Protein AF-A0A4Q5VPN4-F1 (afdb_monomer)

Radius of gyration: 25.17 Å; Cα contacts (8 Å, |Δi|>4): 101; chains: 1; bounding box: 62×48×55 Å

pLDDT: mean 77.1, std 17.69, range [41.16, 96.94]

Foldseek 3Di:
DPPPPPVVVVVVVVPPPPPDVQQDQDQFPLVVQCVQQVPVSPQKHALVSQLPGQRVRRSQNVAFPDPDDSSVVQVVLPPVVPRIRHPVSCVCSVVGTDRPNPPRDPVVVVPPPPDPPDDPVRVVVVVVVVD

Solvent-accessible surface area (backbone atoms only — not comparable to full-atom values): 8370 Å² total; per-residue (Å²): 143,86,75,77,72,66,63,64,63,64,60,66,70,68,71,74,78,81,78,74,88,75,65,71,72,74,79,64,35,58,68,45,27,43,70,66,32,30,84,85,70,77,74,38,39,39,66,77,34,58,76,63,68,47,34,70,79,18,84,38,76,83,37,68,67,53,94,62,57,66,71,57,52,50,62,67,45,28,77,87,67,78,64,44,39,38,79,80,39,51,68,58,50,62,85,34,38,58,62,85,49,77,80,65,55,68,67,63,69,66,62,52,87,70,67,69,94,61,54,72,66,57,56,51,55,52,53,69,73,75,107

Mean predicted aligned error: 14.31 Å

Sequence (131 aa):
MLQTRARAVMIFALVCSNAGFACDPAAPNWQAFYKANDKNNDKKLQRSEWQHLDFTGSYYEAGFESTLPPQQIFTQMDHNKNNVIDGDEIYELWSYLHNPCADFDRRISAESDAKPIFSLEEVKSFFEKLF

Structure (mmCIF, N/CA/C/O backbone):
data_AF-A0A4Q5VPN4-F1
#
_entry.id   AF-A0A4Q5VPN4-F1
#
loop_
_atom_site.group_PDB
_atom_site.id
_atom_site.type_symbol
_atom_site.label_atom_id
_atom_site.label_alt_id
_atom_site.label_comp_id
_atom_site.label_asym_id
_atom_site.label_entity_id
_atom_site.label_seq_id
_atom_site.pdbx_PDB_ins_code
_atom_site.Cartn_x
_atom_site.Cartn_y
_atom_site.Cartn_z
_atom_site.occupancy
_atom_site.B_iso_or_equiv
_atom_site.auth_seq_id
_atom_site.auth_comp_id
_atom_site.auth_asym_id
_atom_site.auth_atom_id
_atom_site.pdbx_PDB_model_num
ATOM 1 N N . MET A 1 1 ? 45.266 -40.969 -25.888 1.00 41.16 1 MET A N 1
ATOM 2 C CA . MET A 1 1 ? 44.988 -39.533 -26.120 1.00 41.16 1 MET A CA 1
ATOM 3 C C . MET A 1 1 ? 43.475 -39.327 -26.196 1.00 41.16 1 MET A C 1
ATOM 5 O O . MET A 1 1 ? 42.919 -39.399 -27.278 1.00 41.16 1 MET A O 1
ATOM 9 N N . LEU A 1 2 ? 42.779 -39.174 -25.063 1.00 44.91 2 LEU A N 1
ATOM 10 C CA . LEU A 1 2 ? 41.306 -39.054 -25.051 1.00 44.91 2 LEU A CA 1
ATOM 11 C C . LEU A 1 2 ? 40.776 -38.135 -23.932 1.00 44.91 2 LEU A C 1
ATOM 13 O O . LEU A 1 2 ? 39.625 -38.238 -23.535 1.00 44.91 2 LEU A O 1
ATOM 17 N N . GLN A 1 3 ? 41.614 -37.238 -23.402 1.00 46.69 3 GLN A N 1
ATOM 18 C CA . GLN A 1 3 ? 41.265 -36.399 -22.242 1.00 46.69 3 GLN A CA 1
ATOM 19 C C . GLN A 1 3 ? 41.128 -34.902 -22.551 1.00 46.69 3 GLN A C 1
ATOM 21 O O . GLN A 1 3 ? 40.645 -34.148 -21.714 1.00 46.69 3 GLN A O 1
ATOM 26 N N . THR A 1 4 ? 41.502 -34.447 -23.747 1.00 47.47 4 THR A N 1
ATOM 27 C CA . THR A 1 4 ? 41.525 -33.013 -24.084 1.00 47.47 4 THR A CA 1
ATOM 28 C C . THR A 1 4 ? 40.241 -32.491 -24.727 1.00 47.47 4 THR A C 1
ATOM 30 O O . THR A 1 4 ? 40.032 -31.283 -24.741 1.00 47.47 4 THR A O 1
ATOM 33 N N . ARG A 1 5 ? 39.339 -33.360 -25.207 1.00 49.59 5 ARG A N 1
ATOM 34 C CA . ARG A 1 5 ? 38.109 -32.929 -25.906 1.00 49.59 5 ARG A CA 1
ATOM 35 C C . ARG A 1 5 ? 36.915 -32.640 -24.987 1.00 49.59 5 ARG A C 1
ATOM 37 O O . ARG A 1 5 ? 36.008 -31.926 -25.389 1.00 49.59 5 ARG A O 1
ATOM 44 N N . ALA A 1 6 ? 36.926 -33.134 -23.747 1.00 45.09 6 ALA A N 1
ATOM 45 C CA . ALA A 1 6 ? 35.798 -32.982 -22.821 1.00 45.09 6 ALA A CA 1
ATOM 46 C C . ALA A 1 6 ? 35.713 -31.591 -22.160 1.00 45.09 6 ALA A C 1
ATOM 48 O O . ALA A 1 6 ? 34.638 -31.173 -21.741 1.00 45.09 6 ALA A O 1
ATOM 49 N N . ARG A 1 7 ? 36.829 -30.851 -22.077 1.00 45.72 7 ARG A N 1
ATOM 50 C CA . ARG A 1 7 ? 36.865 -29.540 -21.401 1.00 45.72 7 ARG A CA 1
ATOM 51 C C . ARG A 1 7 ? 36.206 -28.417 -22.206 1.00 45.72 7 ARG A C 1
ATOM 53 O O . ARG A 1 7 ? 35.638 -27.515 -21.606 1.00 45.72 7 ARG A O 1
ATOM 60 N N . ALA A 1 8 ? 36.237 -28.485 -23.537 1.00 45.41 8 ALA A N 1
ATOM 61 C CA . ALA A 1 8 ? 35.666 -27.440 -24.391 1.00 45.41 8 ALA A CA 1
ATOM 62 C C . ALA A 1 8 ? 34.125 -27.430 -24.371 1.00 45.41 8 ALA A C 1
ATOM 64 O O . ALA A 1 8 ? 33.513 -26.367 -24.405 1.00 45.41 8 ALA A O 1
ATOM 65 N N . VAL A 1 9 ? 33.497 -28.604 -24.241 1.00 48.78 9 VAL A N 1
ATOM 66 C CA . VAL A 1 9 ? 32.028 -28.742 -24.231 1.00 48.78 9 VAL A CA 1
ATOM 67 C C . VAL A 1 9 ? 31.412 -28.190 -22.939 1.00 48.78 9 VAL A C 1
ATOM 69 O O . VAL A 1 9 ? 30.314 -27.644 -22.961 1.00 48.78 9 VAL A O 1
ATOM 72 N N . MET A 1 10 ? 32.133 -28.261 -21.816 1.00 46.00 10 MET A N 1
ATOM 73 C CA . MET A 1 10 ? 31.624 -27.816 -20.513 1.00 46.00 10 MET A CA 1
ATOM 74 C C . MET A 1 10 ? 31.622 -26.282 -20.347 1.00 46.00 10 MET A C 1
ATOM 76 O O . MET A 1 10 ? 30.872 -25.762 -19.530 1.00 46.00 10 MET A O 1
ATOM 80 N N . ILE A 1 11 ? 32.414 -25.547 -21.138 1.00 50.88 11 ILE A N 1
ATOM 81 C CA . ILE A 1 11 ? 32.490 -24.074 -21.073 1.00 50.88 11 ILE A CA 1
ATOM 82 C C . ILE A 1 11 ? 31.371 -23.418 -21.901 1.00 50.88 11 ILE A C 1
ATOM 84 O O . ILE A 1 11 ? 30.864 -22.365 -21.524 1.00 50.88 11 ILE A O 1
ATOM 88 N N . PHE A 1 12 ? 30.912 -24.060 -22.981 1.00 49.22 12 PHE A N 1
ATOM 89 C CA . PHE A 1 12 ? 29.868 -23.503 -23.853 1.00 49.22 12 PHE A CA 1
ATOM 90 C C . PHE A 1 12 ? 28.464 -23.526 -23.212 1.00 49.22 12 PHE A C 1
ATOM 92 O O . PHE A 1 12 ? 27.624 -22.691 -23.529 1.00 49.22 12 PHE A O 1
ATOM 99 N N . ALA A 1 13 ? 28.216 -24.433 -22.260 1.00 52.16 13 ALA A N 1
ATOM 100 C CA . ALA A 1 13 ? 26.932 -24.552 -21.560 1.00 52.16 13 ALA A CA 1
ATOM 101 C C . ALA A 1 13 ? 26.715 -23.517 -20.433 1.00 52.16 13 ALA A C 1
ATOM 103 O O . ALA A 1 13 ? 25.594 -23.367 -19.958 1.00 52.16 13 ALA A O 1
ATOM 104 N N . LEU A 1 14 ? 27.754 -22.788 -20.006 1.00 51.56 14 LEU A N 1
ATOM 105 C CA . LEU A 1 14 ? 27.666 -21.814 -18.904 1.00 51.56 14 LEU A CA 1
ATOM 106 C C . LEU A 1 14 ? 27.241 -20.403 -19.346 1.00 51.56 14 LEU A C 1
ATOM 108 O O . LEU A 1 14 ? 26.934 -19.569 -18.500 1.00 51.56 14 LEU A O 1
ATOM 112 N N . VAL A 1 15 ? 27.202 -20.122 -20.651 1.00 53.91 15 VAL A N 1
ATOM 113 C CA . VAL A 1 15 ? 26.974 -18.760 -21.173 1.00 53.91 15 VAL A CA 1
ATOM 114 C C . VAL A 1 15 ? 25.488 -18.459 -21.436 1.00 53.91 15 VAL A C 1
ATOM 116 O O . VAL A 1 15 ? 25.106 -17.298 -21.551 1.00 53.91 15 VAL A O 1
ATOM 119 N N . CYS A 1 16 ? 24.610 -19.467 -21.464 1.00 52.12 16 CYS A N 1
ATOM 120 C CA . CYS A 1 16 ? 23.199 -19.278 -21.832 1.00 52.12 16 CYS A CA 1
ATOM 121 C C . CYS A 1 16 ? 22.245 -18.963 -20.664 1.00 52.12 16 CYS A C 1
ATOM 123 O O . CYS A 1 16 ? 21.062 -18.742 -20.909 1.00 52.12 16 CYS A O 1
ATOM 125 N N . SER A 1 17 ? 22.713 -18.910 -19.414 1.00 50.97 17 SER A N 1
ATOM 126 C CA . SER A 1 17 ? 21.819 -18.786 -18.245 1.00 50.97 17 SER A CA 1
ATOM 127 C C . SER A 1 17 ? 21.495 -17.348 -17.808 1.00 50.97 17 SER A C 1
ATOM 129 O O . SER A 1 17 ? 20.840 -17.171 -16.788 1.00 50.97 17 SER A O 1
ATOM 131 N N . ASN A 1 18 ? 21.926 -16.313 -18.540 1.00 50.28 18 ASN A N 1
ATOM 132 C CA . ASN A 1 18 ? 21.755 -14.907 -18.121 1.00 50.28 18 ASN A CA 1
ATOM 133 C C . ASN A 1 18 ? 20.522 -14.192 -18.705 1.00 50.28 18 ASN A C 1
ATOM 135 O O . ASN A 1 18 ? 20.405 -12.975 -18.582 1.00 50.28 18 ASN A O 1
ATOM 139 N N . ALA A 1 19 ? 19.590 -14.906 -19.333 1.00 55.75 19 ALA A N 1
ATOM 140 C CA . ALA A 1 19 ? 18.345 -14.307 -19.807 1.00 55.75 19 ALA A CA 1
ATOM 141 C C . ALA A 1 19 ? 17.215 -14.633 -18.824 1.00 55.75 19 ALA A C 1
ATOM 143 O O . ALA A 1 19 ? 16.669 -15.732 -18.869 1.00 55.75 19 ALA A O 1
ATOM 144 N N . GLY A 1 20 ? 16.856 -13.701 -17.933 1.00 52.41 20 GLY A N 1
ATOM 145 C CA . GLY A 1 20 ? 15.661 -13.926 -17.114 1.00 52.41 20 GLY A CA 1
ATOM 146 C C . GLY A 1 20 ? 15.252 -12.901 -16.063 1.00 52.41 20 GLY A C 1
ATOM 147 O O . GLY A 1 20 ? 14.083 -12.903 -15.708 1.00 52.41 20 GLY A O 1
ATOM 148 N N . PHE A 1 21 ? 16.114 -11.998 -15.587 1.00 50.47 21 PHE A N 1
ATOM 149 C CA . PHE A 1 21 ? 15.688 -10.975 -14.613 1.00 50.47 21 PHE A CA 1
ATOM 150 C C . PHE A 1 21 ? 15.153 -9.724 -15.320 1.00 50.47 21 PHE A C 1
ATOM 152 O O . PHE A 1 21 ? 15.624 -8.610 -15.108 1.00 50.47 21 PHE A O 1
ATOM 159 N N . ALA A 1 22 ? 14.206 -9.915 -16.236 1.00 56.25 22 ALA A N 1
ATOM 160 C CA . ALA A 1 22 ? 13.522 -8.815 -16.898 1.00 56.25 22 ALA A CA 1
ATOM 161 C C . ALA A 1 22 ? 12.357 -8.376 -16.008 1.00 56.25 22 ALA A C 1
ATOM 163 O O . ALA A 1 22 ? 11.247 -8.864 -16.170 1.00 56.25 22 ALA A O 1
ATOM 164 N N . CYS A 1 23 ? 12.662 -7.489 -15.060 1.00 58.75 23 CYS A N 1
ATOM 165 C CA . CYS A 1 23 ? 11.693 -6.736 -14.269 1.00 58.75 23 CYS A CA 1
ATOM 166 C C . CYS A 1 23 ? 10.577 -7.608 -13.662 1.00 58.75 23 CYS A C 1
ATOM 168 O O . CYS A 1 23 ? 9.416 -7.540 -14.060 1.00 58.75 23 CYS A O 1
ATOM 170 N N . ASP A 1 24 ? 10.944 -8.464 -12.710 1.00 56.97 24 ASP A N 1
ATOM 171 C CA . ASP A 1 24 ? 9.952 -8.996 -11.777 1.00 56.97 24 ASP A CA 1
ATOM 172 C C . ASP A 1 24 ? 9.717 -7.892 -10.732 1.00 56.97 24 ASP A C 1
ATOM 174 O O . ASP A 1 24 ? 10.713 -7.406 -10.171 1.00 56.97 24 ASP A O 1
ATOM 178 N N . PRO A 1 25 ? 8.480 -7.409 -10.507 1.00 60.72 25 PRO A N 1
ATOM 179 C CA . PRO A 1 25 ? 8.227 -6.438 -9.452 1.00 60.72 25 PRO A CA 1
ATOM 180 C C . PRO A 1 25 ? 8.800 -6.974 -8.141 1.00 60.72 25 PRO A C 1
ATOM 182 O O . PRO A 1 25 ? 8.466 -8.078 -7.706 1.00 60.72 25 PRO A O 1
ATOM 185 N N . ALA A 1 26 ? 9.691 -6.204 -7.510 1.00 65.44 26 ALA A N 1
ATOM 186 C CA . ALA A 1 26 ? 10.220 -6.580 -6.209 1.00 65.44 26 ALA A CA 1
ATOM 187 C C . ALA A 1 26 ? 9.039 -6.853 -5.266 1.00 65.44 26 ALA A C 1
ATOM 189 O O . ALA A 1 26 ? 8.122 -6.033 -5.159 1.00 65.44 26 ALA A O 1
ATOM 190 N N . ALA A 1 27 ? 9.045 -8.017 -4.610 1.00 71.19 27 ALA A N 1
ATOM 191 C CA . ALA A 1 27 ? 8.012 -8.344 -3.637 1.00 71.19 27 ALA A CA 1
ATOM 192 C C . ALA A 1 27 ? 7.935 -7.208 -2.593 1.00 71.19 27 ALA A C 1
ATOM 194 O O . ALA A 1 27 ? 8.989 -6.755 -2.138 1.00 71.19 27 ALA A O 1
ATOM 195 N N . PRO A 1 28 ? 6.741 -6.726 -2.204 1.00 75.00 28 PRO A N 1
ATOM 196 C CA . PRO A 1 28 ? 6.582 -5.533 -1.407 1.00 75.00 28 PRO A CA 1
ATOM 197 C C . PRO A 1 28 ? 7.187 -5.814 -0.054 1.00 75.00 28 PRO A C 1
ATOM 199 O O . PRO A 1 28 ? 7.008 -6.892 0.530 1.00 75.00 28 PRO A O 1
ATOM 202 N N . ASN A 1 29 ? 7.867 -4.814 0.480 1.00 87.44 29 ASN A N 1
ATOM 203 C CA . ASN A 1 29 ? 8.346 -4.900 1.840 1.00 87.44 29 ASN A CA 1
ATOM 204 C C . ASN A 1 29 ? 7.184 -4.627 2.805 1.00 87.44 29 ASN A C 1
ATOM 206 O O . ASN A 1 29 ? 7.071 -3.546 3.385 1.00 87.44 29 ASN A O 1
ATOM 210 N N . TRP A 1 30 ? 6.317 -5.630 2.978 1.00 86.19 30 TRP A N 1
ATOM 211 C CA . TRP A 1 30 ? 5.167 -5.562 3.880 1.00 86.19 30 TRP A CA 1
ATOM 212 C C . TRP A 1 30 ? 5.576 -5.227 5.311 1.00 86.19 30 TRP A C 1
ATOM 214 O O . TRP A 1 30 ? 4.848 -4.540 6.016 1.00 86.19 30 TRP A O 1
ATOM 224 N N . GLN A 1 31 ? 6.765 -5.654 5.741 1.00 90.31 31 GLN A N 1
ATOM 225 C CA . GLN A 1 31 ? 7.271 -5.331 7.070 1.00 90.31 31 GLN A CA 1
ATOM 226 C C . GLN A 1 31 ? 7.523 -3.826 7.238 1.00 90.31 31 GLN A C 1
ATOM 228 O O . GLN A 1 31 ? 7.120 -3.254 8.250 1.00 90.31 31 GLN A O 1
ATOM 233 N N . ALA A 1 32 ? 8.178 -3.183 6.266 1.00 91.38 32 ALA A N 1
ATOM 234 C CA . ALA A 1 32 ? 8.379 -1.734 6.280 1.00 91.38 32 ALA A CA 1
ATOM 235 C C . ALA A 1 32 ? 7.045 -0.987 6.159 1.00 91.38 32 ALA A C 1
ATOM 237 O O . ALA A 1 32 ? 6.811 -0.031 6.896 1.00 91.38 32 ALA A O 1
ATOM 238 N N . PHE A 1 33 ? 6.153 -1.480 5.297 1.00 92.00 33 PHE A N 1
ATOM 239 C CA . PHE A 1 33 ? 4.832 -0.904 5.091 1.00 92.00 33 PHE A CA 1
ATOM 240 C C . PHE A 1 33 ? 3.972 -0.930 6.364 1.00 92.00 33 PHE A C 1
ATOM 242 O O . PHE A 1 33 ? 3.489 0.117 6.788 1.00 92.00 33 PHE A O 1
ATOM 249 N N . TYR A 1 34 ? 3.835 -2.078 7.037 1.00 93.38 34 TYR A N 1
ATOM 250 C CA . TYR A 1 34 ? 3.104 -2.148 8.308 1.00 93.38 34 TYR A CA 1
ATOM 251 C C . TYR A 1 34 ? 3.776 -1.299 9.386 1.00 93.38 34 TYR A C 1
ATOM 253 O O . TYR A 1 34 ? 3.101 -0.541 10.068 1.00 93.38 34 TYR A O 1
ATOM 261 N N . LYS A 1 35 ? 5.110 -1.319 9.487 1.00 94.81 35 LYS A N 1
ATOM 262 C CA . LYS A 1 35 ? 5.834 -0.475 10.451 1.00 94.81 35 LYS A CA 1
ATOM 263 C C . LYS A 1 35 ? 5.523 1.021 10.286 1.00 94.81 35 LYS A C 1
ATOM 265 O O . LYS A 1 35 ? 5.535 1.754 11.274 1.00 94.81 35 LYS A O 1
ATOM 270 N N . ALA A 1 36 ? 5.293 1.484 9.059 1.00 94.25 36 ALA A N 1
ATOM 271 C CA . ALA A 1 36 ? 4.955 2.876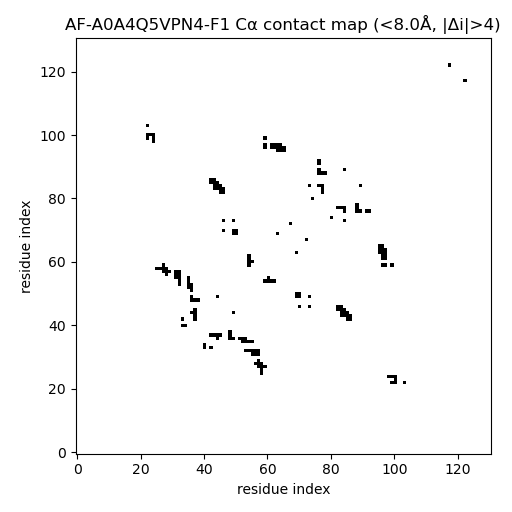 8.789 1.00 94.25 36 ALA A CA 1
ATOM 272 C C . ALA A 1 36 ? 3.475 3.191 9.066 1.00 94.25 36 ALA A C 1
ATOM 274 O O . ALA A 1 36 ? 3.172 4.278 9.565 1.00 94.25 36 ALA A O 1
ATOM 275 N N . ASN A 1 37 ? 2.567 2.252 8.791 1.00 94.81 37 ASN A N 1
ATOM 276 C CA . ASN A 1 37 ? 1.133 2.534 8.669 1.00 94.81 37 ASN A CA 1
ATOM 277 C C . ASN A 1 37 ? 0.263 1.977 9.797 1.00 94.81 37 ASN A C 1
ATOM 279 O O . ASN A 1 37 ? -0.667 2.658 10.214 1.00 94.81 37 ASN A O 1
ATOM 283 N N . ASP A 1 38 ? 0.594 0.801 10.319 1.00 96.00 38 ASP A N 1
ATOM 284 C CA . ASP A 1 38 ? -0.122 0.135 11.408 1.00 96.00 38 ASP A CA 1
ATOM 285 C C . ASP A 1 38 ? 0.340 0.720 12.754 1.00 96.00 38 ASP A C 1
ATOM 287 O O . ASP A 1 38 ? 1.359 0.340 13.338 1.00 96.00 38 ASP A O 1
ATOM 291 N N . LYS A 1 39 ? -0.378 1.747 13.216 1.00 96.19 39 LYS A N 1
ATOM 292 C CA . LYS A 1 39 ? -0.069 2.515 14.426 1.00 96.19 39 LYS A CA 1
ATOM 293 C C . LYS A 1 39 ? -0.398 1.732 15.685 1.00 96.19 39 LYS A C 1
ATOM 295 O O . LYS A 1 39 ? 0.269 1.931 16.704 1.00 96.19 39 LYS A O 1
ATOM 300 N N . ASN A 1 40 ? -1.423 0.885 15.646 1.00 96.19 40 ASN A N 1
ATOM 301 C CA . ASN A 1 40 ? -1.829 0.090 16.802 1.00 96.19 40 ASN A CA 1
ATOM 302 C C . ASN A 1 40 ? -1.130 -1.288 16.870 1.00 96.19 40 ASN A C 1
ATOM 304 O O . ASN A 1 40 ? -1.223 -1.948 17.904 1.00 96.19 40 ASN A O 1
ATOM 308 N N . ASN A 1 41 ? -0.328 -1.641 15.861 1.00 95.94 41 ASN A N 1
ATOM 309 C CA . ASN A 1 41 ? 0.465 -2.868 15.736 1.00 95.94 41 ASN A CA 1
ATOM 310 C C . ASN A 1 41 ? -0.384 -4.153 15.725 1.00 95.94 41 ASN A C 1
ATOM 312 O O . ASN A 1 41 ? 0.042 -5.182 16.265 1.00 95.94 41 ASN A O 1
ATOM 316 N N . ASP A 1 42 ? -1.585 -4.107 15.143 1.00 95.44 42 ASP A N 1
ATOM 317 C CA . ASP A 1 42 ? -2.493 -5.259 15.060 1.00 95.44 42 ASP A CA 1
ATOM 318 C C . ASP A 1 42 ? -2.385 -6.054 13.743 1.00 95.44 42 ASP A C 1
ATOM 320 O O . ASP A 1 42 ? -3.066 -7.071 13.574 1.00 95.44 42 ASP A O 1
ATOM 324 N N . LYS A 1 43 ? -1.465 -5.648 12.856 1.00 93.94 43 LYS A N 1
ATOM 325 C CA . LYS A 1 43 ? -1.251 -6.164 11.495 1.00 93.94 43 LYS A CA 1
ATOM 326 C C . LYS A 1 43 ? -2.462 -6.009 10.583 1.00 93.94 43 LYS A C 1
ATOM 328 O O . LYS A 1 43 ? -2.632 -6.788 9.644 1.00 93.94 43 LYS A O 1
ATOM 333 N N . LYS A 1 44 ? -3.302 -5.024 10.861 1.00 95.56 44 LYS A N 1
ATOM 334 C CA . LYS A 1 44 ? -4.421 -4.616 10.025 1.00 95.56 44 LYS A CA 1
ATOM 335 C C . LYS A 1 44 ? -4.294 -3.125 9.773 1.00 95.56 44 LYS A C 1
ATOM 337 O O . LYS A 1 44 ? -3.563 -2.425 10.462 1.00 95.56 44 LYS A O 1
ATOM 342 N N . LEU A 1 45 ? -4.991 -2.647 8.754 1.00 96.56 45 LEU A N 1
ATOM 343 C CA . LEU A 1 45 ? -5.048 -1.221 8.462 1.00 96.56 45 LEU A CA 1
ATOM 344 C C . LEU A 1 45 ? -6.452 -0.731 8.724 1.00 96.56 45 LEU A C 1
ATOM 346 O O . LEU A 1 45 ? -7.385 -1.056 7.988 1.00 96.56 45 LEU A O 1
ATOM 350 N N . GLN A 1 46 ? -6.614 0.070 9.766 1.00 96.25 46 GLN A N 1
ATOM 351 C CA . GLN A 1 46 ? -7.898 0.703 10.022 1.00 96.25 46 GLN A CA 1
ATOM 352 C C . GLN A 1 46 ? -8.103 1.888 9.078 1.00 96.25 46 GLN A C 1
ATOM 354 O O . GLN A 1 46 ? -7.161 2.490 8.559 1.00 96.25 46 GLN A O 1
ATOM 359 N N . ARG A 1 47 ? -9.363 2.287 8.883 1.00 94.25 47 ARG A N 1
ATOM 360 C CA . ARG A 1 47 ? -9.722 3.404 7.991 1.00 94.25 47 ARG A CA 1
ATOM 361 C C . ARG A 1 47 ? -8.929 4.693 8.265 1.00 94.25 47 ARG A C 1
ATOM 363 O O . ARG A 1 47 ? -8.621 5.424 7.329 1.00 94.25 47 ARG A O 1
ATOM 370 N N . SER A 1 48 ? -8.611 4.988 9.526 1.00 93.69 48 SER A N 1
ATOM 371 C CA . SER A 1 48 ? -7.811 6.159 9.920 1.00 93.69 48 SER A CA 1
ATOM 372 C C . SER A 1 48 ? -6.351 6.079 9.471 1.00 93.69 48 SER A C 1
ATOM 374 O O . SER A 1 48 ? -5.769 7.094 9.091 1.00 93.69 48 SER A O 1
ATOM 376 N N . GLU A 1 49 ? -5.772 4.882 9.502 1.00 95.38 49 GLU A N 1
ATOM 377 C CA . GLU A 1 49 ? -4.398 4.610 9.071 1.00 95.38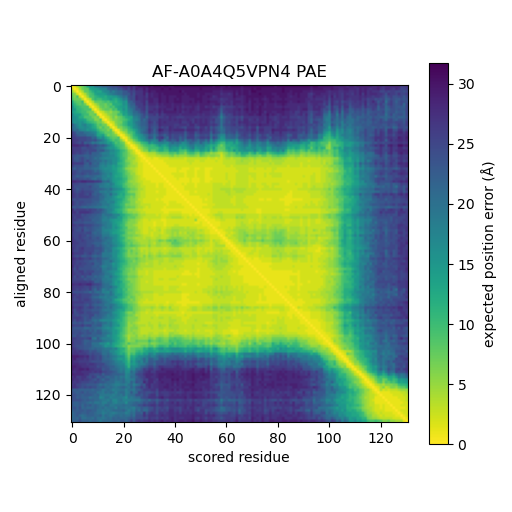 49 GLU A CA 1
ATOM 378 C C . GLU A 1 49 ? -4.309 4.639 7.547 1.00 95.38 49 GLU A C 1
ATOM 380 O O . GLU A 1 49 ? -3.423 5.269 6.976 1.00 95.38 49 GLU A O 1
ATOM 385 N N . TRP A 1 50 ? -5.316 4.069 6.884 1.00 94.19 50 TRP A N 1
ATOM 386 C CA . TRP A 1 50 ? -5.428 4.051 5.431 1.00 94.19 50 TRP A CA 1
ATOM 387 C C . TRP A 1 50 ? -5.466 5.444 4.784 1.00 94.19 50 TRP A C 1
ATOM 389 O O . TRP A 1 50 ? -5.006 5.648 3.663 1.00 94.19 50 TRP A O 1
ATOM 399 N N . GLN A 1 51 ? -6.027 6.439 5.470 1.00 90.25 51 GLN A N 1
ATOM 400 C CA . GLN A 1 51 ? -6.078 7.808 4.945 1.00 90.25 51 GLN A CA 1
ATOM 401 C C . GLN A 1 51 ? -4.697 8.463 4.821 1.00 90.25 51 GLN A C 1
ATOM 403 O O . GLN A 1 51 ? -4.570 9.455 4.107 1.00 90.25 51 GLN A O 1
ATOM 408 N N . HIS A 1 52 ? -3.686 7.920 5.501 1.00 90.00 52 HIS A N 1
ATOM 409 C CA . HIS A 1 52 ? -2.355 8.506 5.615 1.00 90.00 52 HIS A CA 1
ATOM 410 C C . HIS A 1 52 ? -1.268 7.470 5.311 1.00 90.00 52 HIS A C 1
ATOM 412 O O . HIS A 1 52 ? -0.256 7.425 6.010 1.00 90.00 52 HIS A O 1
ATOM 418 N N . LEU A 1 53 ? -1.496 6.630 4.294 1.00 91.88 53 LEU A N 1
ATOM 419 C CA . LEU A 1 53 ? -0.527 5.611 3.910 1.00 91.88 53 LEU A CA 1
ATOM 420 C C . LEU A 1 53 ? 0.808 6.229 3.487 1.00 91.88 53 LEU A C 1
ATOM 422 O O . LEU A 1 53 ? 0.868 7.109 2.629 1.00 91.88 53 LEU A O 1
ATOM 426 N N . ASP A 1 54 ? 1.872 5.698 4.067 1.00 92.38 54 ASP A N 1
ATOM 427 C CA . ASP A 1 54 ? 3.259 5.968 3.747 1.00 92.38 54 ASP A CA 1
ATOM 428 C C . ASP A 1 54 ? 3.875 4.719 3.112 1.00 92.38 54 ASP A C 1
ATOM 430 O O . ASP A 1 54 ? 3.977 3.654 3.730 1.00 92.38 54 ASP A O 1
ATOM 434 N N . PHE A 1 55 ? 4.277 4.853 1.854 1.00 89.12 55 PHE A N 1
ATOM 435 C CA . PHE A 1 55 ? 4.903 3.784 1.086 1.00 89.12 55 PHE A CA 1
ATOM 436 C C . PHE A 1 55 ? 6.438 3.829 1.138 1.00 89.12 55 PHE A C 1
ATOM 438 O O . PHE A 1 55 ? 7.098 3.028 0.469 1.00 89.12 55 PHE A O 1
ATOM 445 N N . THR A 1 56 ? 7.034 4.720 1.931 1.00 88.81 56 THR A N 1
ATOM 446 C CA . THR A 1 56 ? 8.491 4.855 2.044 1.00 88.81 56 THR A CA 1
ATOM 447 C C . THR A 1 56 ? 9.133 3.526 2.448 1.00 88.81 56 THR A C 1
ATOM 449 O O . THR A 1 56 ? 8.797 2.924 3.468 1.00 88.81 56 THR A O 1
ATOM 452 N N . GLY A 1 57 ? 10.072 3.040 1.631 1.00 84.50 57 GLY A N 1
ATOM 453 C CA . GLY A 1 57 ? 10.765 1.768 1.866 1.00 84.50 57 GLY A CA 1
ATOM 454 C C . GLY A 1 57 ? 9.951 0.501 1.559 1.00 84.50 57 GLY A C 1
ATOM 455 O O . GLY A 1 57 ? 10.461 -0.597 1.782 1.00 84.50 57 GLY A O 1
ATOM 456 N N . SER A 1 58 ? 8.724 0.625 1.031 1.00 83.31 58 SER A N 1
ATOM 457 C CA . SER A 1 58 ? 7.864 -0.507 0.625 1.00 83.31 58 SER A CA 1
ATOM 458 C C . SER A 1 58 ? 8.133 -1.039 -0.793 1.00 83.31 58 SER A C 1
ATOM 460 O O . SER A 1 58 ? 7.521 -2.029 -1.189 1.00 83.31 58 SER A O 1
ATOM 462 N N . TYR A 1 59 ? 9.044 -0.392 -1.532 1.00 84.38 59 TYR A N 1
ATOM 463 C CA . TYR A 1 59 ? 9.288 -0.534 -2.979 1.00 84.38 59 TYR A CA 1
ATOM 464 C C . TYR A 1 59 ? 8.219 0.076 -3.905 1.00 84.38 59 TYR A C 1
ATOM 466 O O . TYR A 1 59 ? 8.399 0.050 -5.117 1.00 84.38 59 TYR A O 1
ATOM 474 N N . TYR A 1 60 ? 7.179 0.713 -3.352 1.00 81.12 60 TYR A N 1
ATOM 475 C CA . TYR A 1 60 ? 6.138 1.431 -4.101 1.00 81.12 60 TYR A CA 1
ATOM 476 C C . TYR A 1 60 ? 6.094 2.916 -3.753 1.00 81.12 60 TYR A C 1
ATOM 478 O O . TYR A 1 60 ? 5.066 3.432 -3.330 1.00 81.12 60 TYR A O 1
ATOM 486 N N . GLU A 1 61 ? 7.205 3.631 -3.925 1.00 78.25 61 GLU A N 1
ATOM 487 C CA . GLU A 1 61 ? 7.297 5.047 -3.524 1.00 78.25 61 GLU A CA 1
ATOM 488 C C . GLU A 1 61 ? 6.248 5.949 -4.201 1.00 78.25 61 GLU A C 1
ATOM 490 O O . GLU A 1 61 ? 5.825 6.941 -3.614 1.00 78.25 61 GLU A O 1
ATOM 495 N N . ALA A 1 62 ? 5.777 5.577 -5.397 1.00 81.62 62 ALA A N 1
ATOM 496 C CA . ALA A 1 62 ? 4.717 6.288 -6.111 1.00 81.62 62 ALA A CA 1
ATOM 497 C C . ALA A 1 62 ? 3.311 6.099 -5.496 1.00 81.62 62 ALA A C 1
ATOM 499 O O . ALA A 1 62 ? 2.427 6.921 -5.733 1.00 81.62 62 ALA A O 1
ATOM 500 N N . GLY A 1 63 ? 3.091 5.046 -4.701 1.00 87.06 63 GLY A N 1
ATOM 501 C CA . GLY A 1 63 ? 1.792 4.723 -4.112 1.00 87.06 63 GLY A CA 1
ATOM 502 C C . GLY A 1 63 ? 0.771 4.204 -5.132 1.00 87.06 63 GLY A C 1
ATOM 503 O O . GLY A 1 63 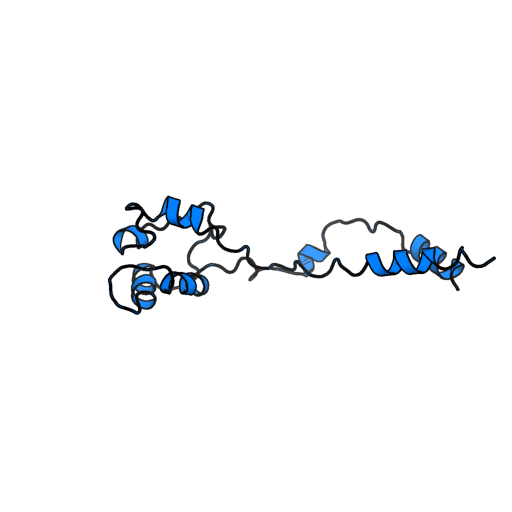? 1.069 3.308 -5.925 1.00 87.06 63 GLY A O 1
ATOM 504 N N . PHE A 1 64 ? -0.457 4.733 -5.066 1.00 89.94 64 PHE A N 1
ATOM 505 C CA . PHE A 1 64 ? -1.590 4.273 -5.872 1.00 89.94 64 PHE A CA 1
ATOM 506 C C . PHE A 1 64 ? -1.568 4.812 -7.320 1.00 89.94 64 PHE A C 1
ATOM 508 O O . PHE A 1 64 ? -1.452 6.016 -7.520 1.00 89.94 64 PHE A O 1
ATOM 515 N N . GLU A 1 65 ? -1.807 3.953 -8.318 1.00 88.12 65 GLU A N 1
ATOM 516 C CA . GLU A 1 65 ? -2.005 4.299 -9.745 1.00 88.12 65 GLU A CA 1
ATOM 517 C C . GLU A 1 65 ? -3.504 4.425 -10.126 1.00 88.12 65 GLU A C 1
ATOM 519 O O . GLU A 1 65 ? -3.883 4.602 -11.281 1.00 88.12 65 GLU A O 1
ATOM 524 N N . SER A 1 66 ? -4.408 4.344 -9.149 1.00 88.62 66 SER A N 1
ATOM 525 C CA . SER A 1 66 ? -5.852 4.418 -9.391 1.00 88.62 66 SER A CA 1
ATOM 526 C C . SER A 1 66 ? -6.360 5.851 -9.549 1.00 88.62 66 SER A C 1
ATOM 528 O O . SER A 1 66 ? -5.953 6.759 -8.828 1.00 88.62 66 SER A O 1
ATOM 530 N N . THR A 1 67 ? -7.371 6.040 -10.401 1.00 90.62 67 THR A N 1
ATOM 531 C CA . THR A 1 67 ? -8.169 7.279 -10.429 1.00 90.62 67 THR A CA 1
ATOM 532 C C . THR A 1 67 ? -9.133 7.387 -9.245 1.00 90.62 67 THR A C 1
ATOM 534 O O . THR A 1 67 ? -9.752 8.432 -9.041 1.00 90.62 67 THR A O 1
ATOM 537 N N . LEU A 1 68 ? -9.331 6.296 -8.501 1.00 91.69 68 LEU A N 1
ATOM 538 C CA . LEU A 1 68 ? -10.191 6.279 -7.327 1.00 91.69 68 LEU A CA 1
ATOM 539 C C . LEU A 1 68 ? -9.466 6.913 -6.136 1.00 91.69 68 LEU A C 1
ATOM 541 O O . LEU A 1 68 ? -8.289 6.633 -5.907 1.00 91.69 68 LEU A O 1
ATOM 545 N N . PRO A 1 69 ? -10.159 7.719 -5.316 1.00 90.94 69 PRO A N 1
ATOM 546 C CA . PRO A 1 69 ? -9.576 8.218 -4.082 1.00 90.94 69 PRO A CA 1
ATOM 547 C C . PRO A 1 69 ? -9.277 7.048 -3.124 1.00 90.94 69 PRO A C 1
ATOM 549 O O . PRO A 1 69 ? -10.052 6.085 -3.088 1.00 90.94 69 PRO A O 1
ATOM 552 N N . PRO A 1 70 ? 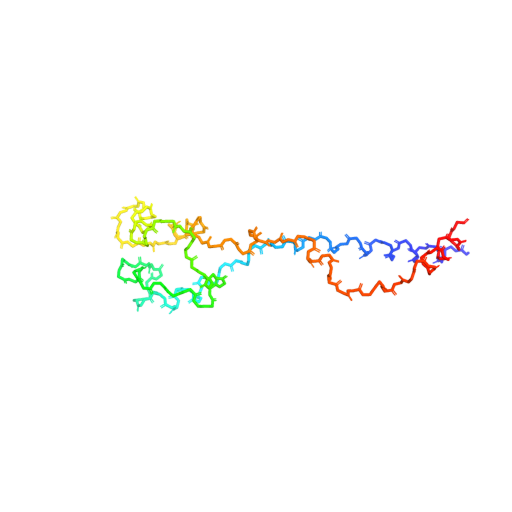-8.241 7.146 -2.266 1.00 90.19 70 PRO A N 1
ATOM 553 C CA . PRO A 1 70 ? -7.853 6.070 -1.349 1.00 90.19 70 PRO A CA 1
ATOM 554 C C . PRO A 1 70 ? -9.018 5.503 -0.533 1.00 90.19 70 PRO A C 1
ATOM 556 O O . PRO A 1 70 ? -9.140 4.297 -0.368 1.00 90.19 70 PRO A O 1
ATOM 559 N N . GLN A 1 71 ? -9.941 6.344 -0.073 1.00 91.94 71 GLN A N 1
ATOM 560 C CA . GLN A 1 71 ? -11.104 5.906 0.710 1.00 91.94 71 GLN A CA 1
ATOM 561 C C . GLN A 1 71 ? -12.078 5.011 -0.079 1.00 91.94 71 GLN A C 1
ATOM 563 O O . GLN A 1 71 ? -12.738 4.151 0.511 1.00 91.94 71 GLN A O 1
ATOM 568 N N . GLN A 1 72 ? -12.187 5.204 -1.397 1.00 94.62 72 GLN A N 1
ATOM 569 C CA . GLN A 1 72 ? -12.977 4.318 -2.251 1.00 94.62 72 GLN A CA 1
ATOM 570 C C . GLN A 1 72 ? -12.258 2.986 -2.457 1.00 94.62 72 GLN A C 1
ATOM 572 O O . GLN A 1 72 ? -12.917 1.957 -2.370 1.00 94.62 72 GLN A O 1
ATOM 577 N N . ILE A 1 73 ? -10.930 2.999 -2.620 1.00 95.31 73 ILE A N 1
ATOM 578 C CA . ILE A 1 73 ? -10.119 1.772 -2.684 1.00 95.31 73 ILE A CA 1
ATOM 579 C C . ILE A 1 73 ? -10.292 0.953 -1.399 1.00 95.31 73 ILE A C 1
ATOM 581 O O . ILE A 1 73 ? -10.622 -0.223 -1.475 1.00 95.31 73 ILE A O 1
ATOM 585 N N . PHE A 1 74 ? -10.202 1.587 -0.223 1.00 95.81 74 PHE A N 1
ATOM 586 C CA . PHE A 1 74 ? -10.463 0.922 1.061 1.00 95.81 74 PHE A CA 1
ATOM 587 C C . PHE A 1 74 ? -11.817 0.213 1.073 1.00 95.81 74 PHE A C 1
ATOM 589 O O . PHE A 1 74 ? -11.928 -0.938 1.463 1.00 95.81 74 PHE A O 1
ATOM 596 N N . THR A 1 75 ? -12.862 0.913 0.629 1.00 95.62 75 THR A N 1
ATOM 597 C CA . THR A 1 75 ? -14.229 0.376 0.636 1.00 95.62 75 THR A CA 1
ATOM 598 C C . THR A 1 75 ? -14.392 -0.790 -0.341 1.00 95.62 75 THR A C 1
ATOM 600 O O . THR A 1 75 ? -15.251 -1.637 -0.127 1.00 95.62 75 THR A O 1
ATOM 603 N N . GLN A 1 76 ? -13.602 -0.821 -1.417 1.00 95.25 76 GLN A N 1
ATOM 604 C CA . GLN A 1 76 ? -13.595 -1.927 -2.373 1.00 95.25 76 GLN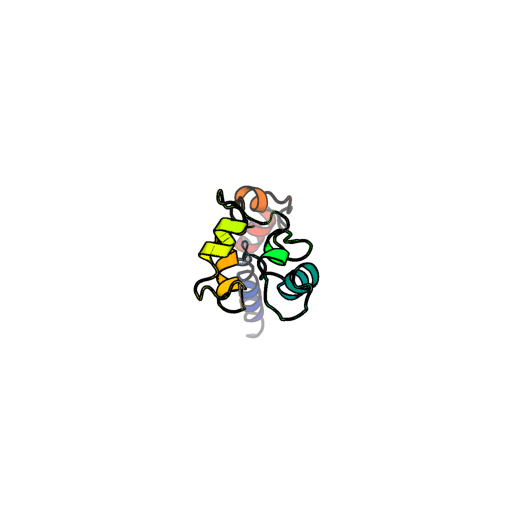 A CA 1
ATOM 605 C C . GLN A 1 76 ? -12.814 -3.138 -1.855 1.00 95.25 76 GLN A C 1
ATOM 607 O O . GLN A 1 76 ? -13.215 -4.254 -2.157 1.00 95.25 76 GLN A O 1
ATOM 612 N N . MET A 1 77 ? -11.747 -2.918 -1.081 1.00 95.50 77 MET A N 1
ATOM 613 C CA . MET A 1 77 ? -10.902 -3.983 -0.527 1.00 95.50 77 MET A CA 1
ATOM 614 C C . MET A 1 77 ? -11.440 -4.590 0.779 1.00 95.50 77 MET A C 1
ATOM 616 O O . MET A 1 77 ? -11.150 -5.744 1.065 1.00 95.50 77 MET A O 1
ATOM 620 N N . ASP A 1 78 ? -12.215 -3.838 1.568 1.00 96.81 78 ASP A N 1
ATOM 621 C CA . ASP A 1 78 ? -12.881 -4.304 2.800 1.00 96.81 78 ASP A CA 1
ATOM 622 C C . ASP A 1 78 ? -14.092 -5.197 2.453 1.00 96.81 78 ASP A C 1
ATOM 624 O O . ASP A 1 78 ? -15.262 -4.814 2.596 1.00 96.81 78 ASP A O 1
ATOM 628 N N . HIS A 1 79 ? -13.814 -6.388 1.915 1.00 96.19 79 HIS A N 1
ATOM 629 C CA . HIS A 1 79 ? -14.813 -7.340 1.418 1.00 96.19 79 HIS A CA 1
ATOM 630 C C . HIS A 1 79 ? -15.742 -7.818 2.520 1.00 96.19 79 HIS A C 1
ATOM 632 O O . HIS A 1 79 ? -16.953 -7.968 2.314 1.00 96.19 79 HIS A O 1
ATOM 638 N N . ASN A 1 80 ? -15.172 -8.071 3.697 1.00 96.19 80 ASN A N 1
ATOM 639 C CA . ASN A 1 80 ? -15.919 -8.561 4.848 1.00 96.19 80 ASN A CA 1
ATOM 640 C C . ASN A 1 80 ? -16.622 -7.422 5.625 1.00 96.19 80 ASN A C 1
ATOM 642 O O . ASN A 1 80 ? -17.445 -7.704 6.502 1.00 96.19 80 ASN A O 1
ATOM 646 N N . LYS A 1 81 ? -16.373 -6.155 5.253 1.00 96.38 81 LYS A N 1
ATOM 647 C CA . LYS A 1 81 ? -16.986 -4.934 5.801 1.00 96.38 81 LYS A CA 1
ATOM 648 C C . LYS A 1 81 ? -16.744 -4.757 7.297 1.00 96.38 81 LYS A C 1
ATOM 650 O O . LYS A 1 81 ? -17.607 -4.235 8.015 1.00 96.38 81 LYS A O 1
ATOM 655 N N . ASN A 1 82 ? -15.595 -5.206 7.788 1.00 96.25 82 ASN A N 1
ATOM 656 C CA . ASN A 1 82 ? -15.219 -5.105 9.195 1.00 96.25 82 ASN A CA 1
ATOM 657 C C . ASN A 1 82 ? -14.500 -3.775 9.522 1.00 96.25 82 ASN A C 1
ATOM 659 O O . ASN A 1 82 ? -14.166 -3.541 10.685 1.00 96.25 82 ASN A O 1
ATOM 663 N N . ASN A 1 83 ? -14.347 -2.876 8.540 1.00 95.56 83 ASN A N 1
ATOM 664 C CA . ASN A 1 83 ? -13.661 -1.582 8.632 1.00 95.56 83 ASN A CA 1
ATOM 665 C C . ASN A 1 83 ? -12.152 -1.658 8.885 1.00 95.56 83 ASN A C 1
ATOM 667 O O . ASN A 1 83 ? -11.561 -0.664 9.332 1.00 95.56 83 ASN A O 1
ATOM 671 N N . VAL A 1 84 ? -11.521 -2.785 8.574 1.00 96.94 84 VAL A N 1
ATOM 672 C CA . VAL A 1 84 ? -10.070 -2.948 8.603 1.00 96.94 84 VAL A CA 1
ATOM 673 C C . VAL A 1 84 ? -9.628 -3.761 7.392 1.00 96.94 84 VAL A C 1
ATOM 675 O O . VAL A 1 84 ? -10.308 -4.698 7.023 1.00 96.94 84 VAL A O 1
ATOM 678 N N . ILE A 1 85 ? -8.489 -3.424 6.790 1.00 96.62 85 ILE A N 1
ATOM 679 C CA . ILE A 1 85 ? -7.878 -4.276 5.762 1.00 96.62 85 ILE A CA 1
ATOM 680 C C . ILE A 1 85 ? -6.951 -5.253 6.465 1.00 96.62 85 ILE A C 1
ATOM 682 O O . ILE A 1 85 ? -6.004 -4.826 7.136 1.00 96.62 85 ILE A O 1
ATOM 686 N N . ASP A 1 86 ? -7.232 -6.544 6.344 1.00 94.94 86 ASP A N 1
ATOM 687 C CA . ASP A 1 86 ? -6.398 -7.597 6.916 1.00 94.94 86 ASP A CA 1
ATOM 688 C C . ASP A 1 86 ? -5.494 -8.287 5.882 1.00 94.94 86 ASP A C 1
ATOM 690 O O . ASP A 1 86 ? -5.353 -7.854 4.739 1.00 94.94 86 ASP A O 1
ATOM 694 N N . GLY A 1 87 ? -4.809 -9.344 6.323 1.00 89.44 87 GLY A N 1
ATOM 695 C CA . GLY A 1 87 ? -3.834 -10.061 5.513 1.00 89.44 87 GLY A CA 1
ATOM 696 C C . GLY A 1 87 ? -4.409 -10.712 4.258 1.00 89.44 87 GLY A C 1
ATOM 697 O O . GLY A 1 87 ? -3.652 -10.865 3.310 1.00 89.44 87 GLY A O 1
ATOM 698 N N . ASP A 1 88 ? -5.692 -11.072 4.221 1.00 91.50 88 ASP A N 1
ATOM 699 C CA . ASP A 1 88 ? -6.291 -11.657 3.018 1.00 91.50 88 ASP A CA 1
ATOM 700 C C . ASP A 1 88 ? -6.670 -10.549 2.022 1.00 91.50 88 ASP A C 1
ATOM 702 O O . ASP A 1 88 ? -6.427 -10.673 0.822 1.00 91.50 88 ASP A O 1
ATOM 706 N N . GLU A 1 89 ? -7.179 -9.425 2.525 1.00 95.00 89 GLU A N 1
ATOM 707 C CA . GLU A 1 89 ? -7.613 -8.276 1.721 1.00 95.00 89 GLU A CA 1
ATOM 708 C C . GLU A 1 89 ? -6.433 -7.454 1.177 1.00 95.00 89 GLU A C 1
ATOM 710 O O . GLU A 1 89 ? -6.483 -6.931 0.063 1.00 95.00 89 GLU A O 1
ATOM 715 N N . ILE A 1 90 ? -5.321 -7.365 1.917 1.00 90.38 90 ILE A N 1
ATOM 716 C CA . ILE A 1 90 ? -4.148 -6.571 1.515 1.00 90.38 90 ILE A CA 1
ATOM 717 C C . ILE A 1 90 ? -3.488 -7.088 0.228 1.00 90.38 90 ILE A C 1
ATOM 719 O O . ILE A 1 90 ? -2.819 -6.325 -0.469 1.00 90.38 90 ILE A O 1
ATOM 723 N N . TYR A 1 91 ? -3.690 -8.360 -0.134 1.00 87.31 91 TYR A N 1
ATOM 724 C CA . TYR A 1 91 ? -3.189 -8.906 -1.399 1.00 87.31 91 TYR A CA 1
ATOM 725 C C . TYR A 1 91 ? -3.858 -8.281 -2.628 1.00 87.31 91 TYR A C 1
ATOM 727 O O . TYR A 1 91 ? -3.314 -8.372 -3.725 1.00 87.31 91 TYR A O 1
ATOM 735 N N . GLU A 1 92 ? -4.988 -7.596 -2.474 1.00 88.69 92 GLU A N 1
ATOM 736 C CA . GLU A 1 92 ? -5.597 -6.843 -3.572 1.00 88.69 92 GLU A CA 1
ATOM 737 C C . GLU A 1 92 ? -4.964 -5.466 -3.767 1.00 88.69 92 GLU A C 1
ATOM 739 O O . GLU A 1 92 ? -5.153 -4.843 -4.809 1.00 88.69 92 GLU A O 1
ATOM 744 N N . LEU A 1 93 ? -4.150 -4.996 -2.812 1.00 88.19 93 LEU A N 1
ATOM 745 C CA . LEU A 1 93 ? -3.492 -3.693 -2.907 1.00 88.19 93 LEU A CA 1
ATOM 746 C C . LEU A 1 93 ? -2.702 -3.563 -4.213 1.00 88.19 93 LEU A C 1
ATOM 748 O O . LEU A 1 93 ? -2.708 -2.511 -4.842 1.00 88.19 93 LEU A O 1
ATOM 752 N N . TRP A 1 94 ? -2.084 -4.660 -4.644 1.00 84.19 94 TRP A N 1
ATOM 753 C CA . TRP A 1 94 ? -1.269 -4.763 -5.847 1.00 84.19 94 TRP A CA 1
ATOM 754 C C . TRP A 1 94 ? -1.941 -4.294 -7.130 1.00 84.19 94 TRP A C 1
ATOM 756 O O . TRP A 1 94 ? -1.258 -3.734 -7.980 1.00 84.19 94 TRP A O 1
ATOM 766 N N . SER A 1 95 ? -3.257 -4.477 -7.281 1.00 88.00 95 SER A N 1
ATOM 767 C CA . SER A 1 95 ? -3.956 -3.990 -8.478 1.00 88.00 95 SER A CA 1
ATOM 768 C C . SER A 1 95 ? -4.038 -2.467 -8.542 1.00 88.00 95 SER A C 1
ATOM 770 O O . SER A 1 95 ? -4.364 -1.914 -9.589 1.00 88.00 95 SER A O 1
ATOM 772 N N . TYR A 1 96 ? -3.773 -1.794 -7.422 1.00 89.50 96 TYR A N 1
ATOM 773 C CA . TYR A 1 96 ? -3.817 -0.345 -7.305 1.00 89.50 96 TYR A CA 1
ATOM 774 C C . TYR A 1 96 ? -2.437 0.289 -7.201 1.00 89.50 96 TYR A C 1
ATOM 776 O O . TYR A 1 96 ? -2.378 1.512 -7.179 1.00 89.50 96 TYR A O 1
ATOM 784 N N . LEU A 1 97 ? -1.354 -0.483 -7.101 1.00 87.12 97 LEU A N 1
ATOM 785 C CA . LEU A 1 97 ? -0.003 0.060 -6.985 1.00 87.12 97 LEU A CA 1
ATOM 786 C C . LEU A 1 97 ? 0.625 0.274 -8.355 1.00 87.12 97 LEU A C 1
ATOM 788 O O . LEU A 1 97 ? 0.347 -0.466 -9.298 1.00 87.12 97 LEU A O 1
ATOM 792 N N . HIS A 1 98 ? 1.509 1.267 -8.435 1.00 82.62 98 HIS A N 1
ATOM 793 C CA . HIS A 1 98 ? 2.239 1.521 -9.667 1.00 82.62 98 HIS A CA 1
ATOM 794 C C . HIS A 1 98 ? 3.089 0.317 -10.074 1.00 82.62 98 HIS A C 1
ATOM 796 O O . HIS A 1 98 ? 3.943 -0.110 -9.302 1.00 82.62 98 HIS A O 1
ATOM 802 N N . ASN A 1 99 ? 2.895 -0.214 -11.282 1.00 77.75 99 ASN A N 1
ATOM 803 C CA . ASN A 1 99 ? 3.702 -1.332 -11.763 1.00 77.75 99 ASN A CA 1
ATOM 804 C C . ASN A 1 99 ? 5.120 -0.839 -12.125 1.00 77.75 99 ASN A C 1
ATOM 806 O O . ASN A 1 99 ? 5.272 -0.178 -13.155 1.00 77.75 99 ASN A O 1
ATOM 810 N N . PRO A 1 100 ? 6.177 -1.221 -11.375 1.00 70.19 100 PRO A N 1
ATOM 811 C CA . PRO A 1 100 ? 7.542 -0.736 -11.613 1.00 70.19 100 PRO A CA 1
ATOM 812 C C . PRO A 1 100 ? 8.123 -1.189 -12.963 1.00 70.19 100 PRO A C 1
ATOM 814 O O . PRO A 1 100 ? 9.182 -0.726 -13.379 1.00 70.19 100 PRO A O 1
ATOM 817 N N . CYS A 1 101 ? 7.435 -2.104 -13.645 1.00 72.75 101 CYS A N 1
ATOM 818 C CA . CYS A 1 101 ? 7.820 -2.674 -14.925 1.00 72.75 101 CYS A CA 1
ATOM 819 C C . CYS A 1 101 ? 6.940 -2.207 -16.087 1.00 72.75 101 CYS A C 1
ATOM 821 O O . CYS A 1 101 ? 7.169 -2.638 -17.218 1.00 72.75 101 CYS A O 1
ATOM 823 N N . ALA A 1 102 ? 5.951 -1.340 -15.838 1.00 72.94 102 ALA A N 1
ATOM 824 C CA . ALA A 1 102 ? 5.090 -0.797 -16.887 1.00 72.94 102 ALA A CA 1
ATOM 825 C C . ALA A 1 102 ? 5.890 -0.016 -17.942 1.00 72.94 102 ALA A C 1
ATOM 827 O O . ALA A 1 102 ? 5.636 -0.171 -19.136 1.00 72.94 102 ALA A O 1
ATOM 828 N N . ASP A 1 103 ? 6.914 0.726 -17.509 1.00 66.81 103 ASP A N 1
ATOM 829 C CA . ASP A 1 103 ? 7.768 1.549 -18.374 1.00 66.81 103 ASP A CA 1
ATOM 830 C C . ASP A 1 103 ? 9.100 0.872 -18.738 1.00 66.81 103 ASP A C 1
ATOM 832 O O . ASP A 1 103 ? 10.043 1.529 -19.187 1.00 66.81 103 ASP A O 1
ATOM 836 N N . PHE A 1 104 ? 9.221 -0.448 -18.545 1.00 67.00 104 PHE A N 1
ATOM 837 C CA . PHE A 1 104 ? 10.450 -1.166 -18.875 1.00 67.00 104 PHE A CA 1
ATOM 838 C C . PHE A 1 104 ? 10.680 -1.199 -20.397 1.00 67.0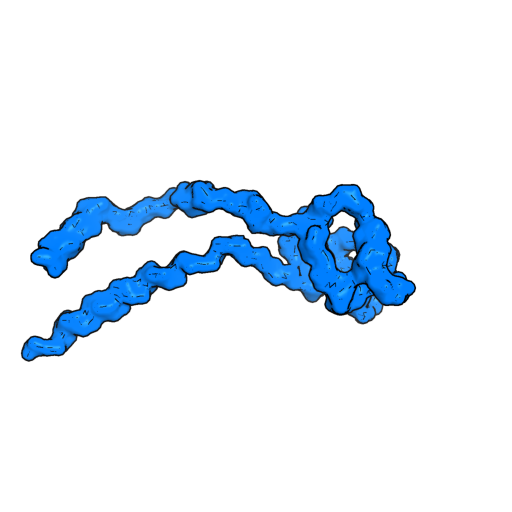0 104 PHE A C 1
ATOM 840 O O . PHE A 1 104 ? 10.214 -2.094 -21.111 1.00 67.00 104 PHE A O 1
ATOM 847 N N . ASP A 1 105 ? 11.441 -0.229 -20.908 1.00 65.88 105 ASP A N 1
ATOM 848 C CA . ASP A 1 105 ? 11.879 -0.209 -22.299 1.00 65.88 105 ASP A CA 1
ATOM 849 C C . ASP A 1 105 ? 13.113 -1.104 -22.491 1.00 65.88 105 ASP A C 1
ATOM 851 O O . ASP A 1 105 ? 14.251 -0.751 -22.165 1.00 65.88 105 ASP A O 1
ATOM 855 N N . ARG A 1 106 ? 12.891 -2.273 -23.102 1.00 56.22 106 ARG A N 1
ATOM 856 C CA . ARG A 1 106 ? 13.963 -3.204 -23.489 1.00 56.22 106 ARG A CA 1
ATOM 857 C C . ARG A 1 106 ? 15.042 -2.566 -24.369 1.00 56.22 106 ARG A C 1
ATOM 859 O O . ARG A 1 106 ? 16.159 -3.079 -24.376 1.00 56.22 106 ARG A O 1
ATOM 866 N N . ARG A 1 107 ? 14.738 -1.498 -25.117 1.00 55.88 107 ARG A N 1
ATOM 867 C CA . ARG A 1 107 ? 15.711 -0.826 -25.996 1.00 55.88 107 ARG A CA 1
ATOM 868 C C . ARG A 1 107 ? 16.765 -0.075 -25.186 1.00 55.88 107 ARG A C 1
ATOM 870 O O . ARG A 1 107 ? 17.944 -0.206 -25.487 1.00 55.88 107 ARG A O 1
ATOM 877 N N . ILE A 1 108 ? 16.353 0.597 -24.109 1.00 55.62 108 ILE A N 1
ATOM 878 C CA . ILE A 1 108 ? 17.251 1.348 -23.220 1.00 55.62 108 ILE A CA 1
ATOM 879 C C . ILE A 1 10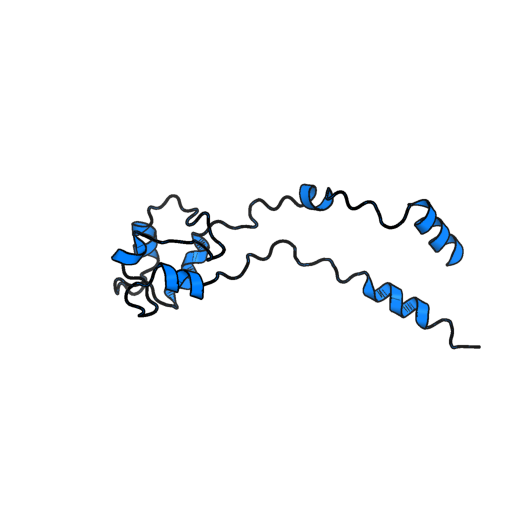8 ? 18.169 0.392 -22.443 1.00 55.62 108 ILE A C 1
ATOM 881 O O . ILE A 1 108 ? 19.360 0.651 -22.306 1.00 55.62 108 ILE A O 1
ATOM 885 N N . SER A 1 109 ? 17.662 -0.762 -21.988 1.00 54.59 109 SER A N 1
ATOM 886 C CA . SER A 1 109 ? 18.513 -1.770 -21.330 1.00 54.59 109 SER A CA 1
ATOM 887 C C . SER A 1 109 ? 19.515 -2.443 -22.275 1.00 54.59 109 SER A C 1
ATOM 889 O O . SER A 1 109 ? 20.572 -2.875 -21.818 1.00 54.59 109 SER A O 1
ATOM 891 N N . ALA A 1 110 ? 19.216 -2.534 -23.574 1.00 53.31 110 ALA A N 1
ATOM 892 C CA . ALA A 1 110 ? 20.153 -3.049 -24.574 1.00 53.31 110 ALA A CA 1
ATOM 893 C C . ALA A 1 110 ? 21.234 -2.022 -24.969 1.00 53.31 110 ALA A C 1
ATOM 895 O O . ALA A 1 110 ? 22.310 -2.420 -25.407 1.00 53.31 110 ALA A O 1
ATOM 896 N N . GLU A 1 111 ? 20.965 -0.728 -24.779 1.00 48.69 111 GLU A N 1
ATOM 897 C CA . GLU A 1 111 ? 21.892 0.390 -25.003 1.00 48.69 111 GLU A CA 1
ATOM 898 C C . GLU A 1 111 ? 22.761 0.727 -23.783 1.00 48.69 111 GLU A C 1
ATOM 900 O O . GLU A 1 111 ? 23.453 1.743 -23.788 1.00 48.69 111 GLU A O 1
ATOM 905 N N . SER A 1 112 ? 22.798 -0.113 -22.736 1.00 50.69 112 SER A N 1
ATOM 906 C CA . SER A 1 112 ? 23.890 0.020 -21.768 1.00 50.69 112 SER A CA 1
ATOM 907 C C . SER A 1 112 ? 25.204 -0.118 -22.542 1.00 50.69 112 SER A C 1
ATOM 909 O O . SER A 1 112 ? 25.366 -1.100 -23.269 1.00 50.69 112 SER A O 1
ATOM 911 N N . ASP A 1 113 ? 26.104 0.859 -22.394 1.00 52.53 113 ASP A N 1
ATOM 912 C CA . ASP A 1 113 ? 27.437 0.984 -23.010 1.00 52.53 113 ASP A CA 1
ATOM 913 C C . ASP A 1 113 ? 28.406 -0.163 -22.643 1.00 52.53 113 ASP A C 1
ATOM 915 O O . ASP A 1 113 ? 29.610 0.027 -22.435 1.00 52.53 113 ASP A O 1
ATOM 919 N N . ALA A 1 114 ? 27.905 -1.389 -22.522 1.00 57.91 114 ALA A N 1
ATOM 920 C CA . ALA A 1 114 ? 28.692 -2.591 -22.459 1.00 57.91 114 ALA A CA 1
ATOM 921 C C . ALA A 1 114 ? 29.421 -2.719 -23.794 1.00 57.91 114 ALA A C 1
ATOM 923 O O . ALA A 1 114 ? 28.928 -3.299 -24.763 1.00 57.91 114 ALA A O 1
ATOM 924 N N . LYS A 1 115 ? 30.632 -2.152 -23.832 1.00 61.53 115 LYS A N 1
ATOM 925 C CA . LYS A 1 115 ? 31.619 -2.466 -24.855 1.00 61.53 115 LYS A CA 1
ATOM 926 C C . LYS A 1 115 ? 31.624 -3.985 -25.014 1.00 61.53 115 LYS A C 1
ATOM 928 O O . LYS A 1 115 ? 31.793 -4.682 -24.008 1.00 61.53 115 LYS A O 1
ATOM 933 N N . PRO A 1 116 ? 31.421 -4.502 -26.234 1.00 60.91 116 PRO A N 1
ATOM 934 C CA . PRO A 1 116 ? 31.471 -5.932 -26.449 1.00 60.91 116 PRO A CA 1
ATOM 935 C C . PRO A 1 116 ? 32.823 -6.435 -25.931 1.00 60.91 116 PRO A C 1
ATOM 937 O O . PRO A 1 116 ? 33.873 -5.904 -26.290 1.00 60.91 116 PRO A O 1
ATOM 940 N N . ILE A 1 117 ? 32.779 -7.414 -25.022 1.00 65.50 117 ILE A N 1
ATOM 941 C CA . ILE A 1 117 ? 33.963 -7.978 -24.346 1.00 65.50 117 ILE A CA 1
ATOM 942 C C . ILE A 1 117 ? 34.920 -8.612 -25.371 1.00 65.50 117 ILE A C 1
ATOM 944 O O . ILE A 1 117 ? 36.114 -8.729 -25.112 1.00 65.50 117 ILE A O 1
ATOM 948 N N . PHE A 1 118 ? 34.397 -8.966 -26.547 1.00 69.88 118 PHE A N 1
ATOM 949 C CA . PHE A 1 118 ? 35.148 -9.477 -27.682 1.00 69.88 118 PHE A CA 1
ATOM 950 C C . PHE A 1 118 ? 34.805 -8.684 -28.939 1.00 69.88 118 PHE A C 1
ATOM 952 O O . PHE A 1 118 ? 33.636 -8.409 -29.221 1.00 69.88 118 PHE A O 1
ATOM 959 N N . SER A 1 119 ? 35.827 -8.353 -29.716 1.00 75.69 119 SER A N 1
ATOM 960 C CA . SER A 1 119 ? 35.674 -7.823 -31.066 1.00 75.69 119 SER A CA 1
ATOM 961 C C . SER A 1 119 ? 35.088 -8.876 -32.014 1.00 75.69 119 SER A C 1
ATOM 963 O O . SER A 1 119 ? 35.226 -10.087 -31.818 1.00 75.69 119 SER A O 1
ATOM 965 N N . LEU A 1 120 ? 34.438 -8.407 -33.080 1.00 75.75 120 LEU A N 1
ATOM 966 C CA . LEU A 1 120 ? 33.880 -9.262 -34.130 1.00 75.75 120 LEU A CA 1
ATOM 967 C C . LEU A 1 120 ? 34.970 -10.139 -34.778 1.00 75.75 120 LEU A C 1
ATOM 969 O O . LEU A 1 120 ? 34.742 -11.322 -35.036 1.00 75.75 120 LEU A O 1
ATOM 973 N N . GLU A 1 121 ? 36.175 -9.593 -34.957 1.00 79.38 121 GLU A N 1
ATOM 974 C CA . GLU A 1 121 ? 37.366 -10.321 -35.400 1.00 79.38 121 GLU A CA 1
ATOM 975 C C . GLU A 1 121 ? 37.775 -11.465 -34.459 1.00 79.38 121 GLU A C 1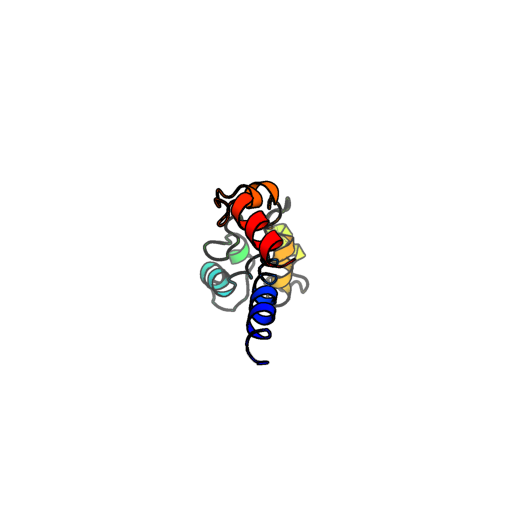
ATOM 977 O O . GLU A 1 121 ? 38.112 -12.550 -34.937 1.00 79.38 121 GLU A O 1
ATOM 982 N N . GLU A 1 122 ? 37.733 -11.271 -33.138 1.00 76.56 122 GLU A N 1
ATOM 983 C CA . GLU A 1 122 ? 38.087 -12.320 -32.168 1.00 76.56 122 GLU A CA 1
ATOM 984 C C . GLU A 1 122 ? 37.093 -13.481 -32.204 1.00 76.56 122 GLU A C 1
ATOM 986 O O . GLU A 1 122 ? 37.496 -14.648 -32.180 1.00 76.56 122 GLU A O 1
ATOM 991 N N . VAL A 1 123 ? 35.801 -13.170 -32.341 1.00 78.81 123 VAL A N 1
ATOM 992 C CA . VAL A 1 123 ? 34.748 -14.178 -32.501 1.00 78.81 123 VAL A CA 1
ATOM 993 C C . VAL A 1 123 ? 34.952 -14.952 -33.802 1.00 78.81 123 VAL A C 1
ATOM 995 O O . VAL A 1 123 ? 34.932 -16.183 -33.801 1.00 78.81 123 VAL A O 1
ATOM 998 N N . LYS A 1 124 ? 35.219 -14.256 -34.912 1.00 79.88 124 LYS A N 1
ATOM 999 C CA . LYS A 1 124 ? 35.455 -14.895 -36.212 1.00 79.88 124 LYS A CA 1
ATOM 1000 C C . LYS A 1 124 ? 36.685 -15.807 -36.186 1.00 79.88 124 LYS A C 1
ATOM 1002 O O . LYS A 1 124 ? 36.596 -16.959 -36.604 1.00 79.88 124 LYS A O 1
ATOM 1007 N N . SER A 1 125 ? 37.794 -15.332 -35.617 1.00 77.19 125 SER A N 1
ATOM 1008 C CA . SER A 1 125 ? 39.027 -16.118 -35.481 1.00 77.19 125 SER A CA 1
ATOM 1009 C C . SER A 1 125 ? 38.837 -17.370 -34.621 1.00 77.19 125 SER A C 1
ATOM 1011 O O . SER A 1 125 ? 39.456 -18.403 -34.878 1.00 77.19 125 SER A O 1
ATOM 1013 N N . PHE A 1 126 ? 37.988 -17.299 -33.594 1.00 79.38 126 PHE A N 1
ATOM 1014 C CA . PHE A 1 126 ? 37.653 -18.453 -32.766 1.00 79.38 126 PHE A CA 1
ATOM 1015 C C . PHE A 1 126 ? 36.909 -19.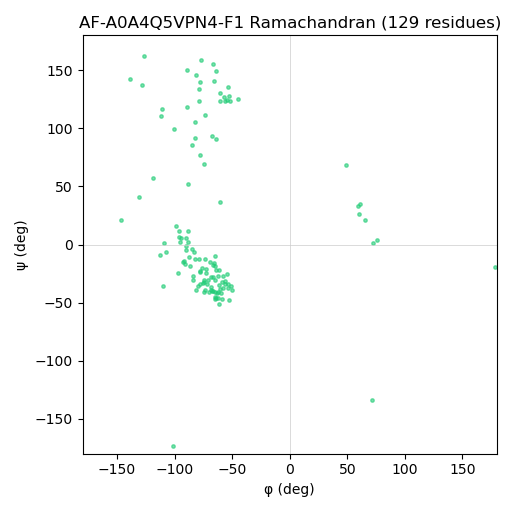532 -33.563 1.00 79.38 126 PHE A C 1
ATOM 1017 O O . PHE A 1 126 ? 37.275 -20.705 -33.479 1.00 79.38 126 PHE A O 1
ATOM 1024 N N . PHE A 1 127 ? 35.917 -19.149 -34.374 1.00 79.56 127 PHE A N 1
ATOM 1025 C CA . PHE A 1 127 ? 35.163 -20.101 -35.195 1.00 79.56 127 PHE A CA 1
ATOM 1026 C C . PHE A 1 127 ? 36.008 -20.727 -36.310 1.00 79.56 127 PHE A C 1
ATOM 1028 O O . PHE A 1 127 ? 35.937 -21.938 -36.496 1.00 79.56 127 PHE A O 1
ATOM 1035 N N . GLU A 1 128 ? 36.866 -19.951 -36.975 1.00 81.50 128 GLU A N 1
ATOM 1036 C CA . GLU A 1 128 ? 37.808 -20.454 -37.994 1.00 81.50 128 GLU A CA 1
ATOM 1037 C C . GLU A 1 128 ? 38.868 -21.418 -37.429 1.00 81.50 128 GLU A C 1
ATOM 1039 O O . GLU A 1 128 ? 39.513 -22.144 -38.176 1.00 81.50 128 GLU A O 1
ATOM 1044 N N . LYS A 1 129 ? 39.090 -21.423 -36.109 1.00 73.06 129 LYS A N 1
ATOM 1045 C CA . LYS A 1 129 ? 39.985 -22.384 -35.441 1.00 73.06 129 LYS A CA 1
ATOM 1046 C C . LYS A 1 129 ? 39.270 -23.650 -34.969 1.00 73.06 129 LYS A C 1
ATOM 1048 O O . LYS A 1 129 ? 39.943 -24.620 -34.621 1.00 73.06 129 LYS A O 1
ATOM 1053 N N . LEU A 1 130 ? 37.940 -23.629 -34.883 1.00 66.94 130 LEU A N 1
ATOM 1054 C CA . LEU A 1 130 ? 37.126 -24.747 -34.397 1.00 66.94 130 LEU A CA 1
ATOM 1055 C C . LEU A 1 130 ? 36.558 -25.623 -35.518 1.00 66.94 130 LEU A C 1
ATOM 1057 O O . LEU A 1 130 ? 36.271 -26.794 -35.256 1.00 66.94 130 LEU A O 1
ATOM 1061 N N . PHE A 1 131 ? 36.409 -25.070 -36.722 1.00 56.75 131 PHE A N 1
ATOM 1062 C CA . PHE A 1 131 ? 35.925 -25.738 -37.930 1.00 56.75 131 PHE A CA 1
ATOM 1063 C C . PHE A 1 131 ? 36.967 -25.645 -39.042 1.00 56.75 131 PHE A C 1
ATOM 1065 O O . PHE A 1 131 ? 37.099 -26.643 -39.784 1.00 56.75 131 PHE A O 1
#

Nearest PDB structures (foldseek):
  5afp-assembly2_A  TM=6.064E-01  e=1.914E-01  Rattus norvegicus
  4by5-assembly2_A-3  TM=4.822E-01  e=2.044E-01  Drosophila melanogaster
  8bbj-assembly2_D  TM=4.293E-01  e=2.653E-01  Mus musculus
  8ban-assembly2_C  TM=4.465E-01  e=5.093E-01  Mus musculus
  2jrf-assembly1_A  TM=4.849E-01  e=8.041E-01  Homo sapiens

Secondary structure (DSSP, 8-state):
--SSSHHHHHHHTTSGGG---S-PPPPP-HHHHHHHH-SS-SSSEEHHHHTT---TTTT-TT-B--SS-HHHHHHHH-TT-SSEE-TTGGGGGGGGB--TTTT--HHHHHTS----SS-HHHHHHHHHHH-